Protein AF-A0A3R7ASI8-F1 (afdb_monomer_lite)

Organism: Aphanomyces astaci (NCBI:txid112090)

Foldseek 3Di:
DDLVVLVVVLVVLVVVLVVLVVVLVVLVVQLVQWDDDPVVCWTGHNHDTDRDHPVVSVVVNVVSVVVSVVVNVVSVVVNVVSVVSNVVSVVVNCVPCPPVDDSDDD

Structure (mmCIF, N/CA/C/O backbone):
data_AF-A0A3R7ASI8-F1
#
_entry.id   AF-A0A3R7ASI8-F1
#
loop_
_atom_site.group_PDB
_atom_site.id
_atom_site.type_symbol
_atom_site.label_atom_id
_atom_site.label_alt_id
_atom_site.label_comp_id
_atom_site.label_asym_id
_atom_site.label_entity_id
_atom_site.label_seq_id
_atom_site.pdbx_PDB_ins_code
_atom_site.Cartn_x
_atom_site.Cartn_y
_atom_site.Cartn_z
_atom_site.occupancy
_atom_site.B_iso_or_equiv
_atom_site.auth_seq_id
_atom_site.auth_comp_id
_atom_site.auth_asym_id
_atom_site.auth_atom_id
_atom_site.pdbx_PDB_model_num
ATOM 1 N N . MET A 1 1 ? 3.410 2.005 -29.239 1.00 56.72 1 MET A N 1
ATOM 2 C CA . MET A 1 1 ? 3.927 3.006 -28.280 1.00 56.72 1 MET A CA 1
ATOM 3 C C . MET A 1 1 ? 5.270 3.531 -28.741 1.00 56.72 1 MET A C 1
ATOM 5 O O . MET A 1 1 ? 6.178 2.731 -28.994 1.00 56.72 1 MET A O 1
ATOM 9 N N . ALA A 1 2 ? 5.390 4.851 -28.854 1.00 77.44 2 ALA A N 1
ATOM 10 C CA . ALA A 1 2 ? 6.664 5.530 -29.044 1.00 77.44 2 ALA A CA 1
ATOM 11 C C . ALA A 1 2 ? 7.536 5.391 -27.777 1.00 77.44 2 ALA A C 1
ATOM 13 O O . ALA A 1 2 ? 7.077 4.926 -26.733 1.00 77.44 2 ALA A O 1
ATOM 14 N N . GLY A 1 3 ? 8.828 5.712 -27.870 1.00 78.19 3 GLY A N 1
ATOM 15 C CA . GLY A 1 3 ? 9.731 5.640 -26.712 1.00 78.19 3 GLY A CA 1
ATOM 16 C C . GLY A 1 3 ? 9.357 6.634 -25.604 1.00 78.19 3 GLY A C 1
ATOM 17 O O . GLY A 1 3 ? 9.395 6.272 -24.435 1.00 78.19 3 GLY A O 1
ATOM 18 N N . TRP A 1 4 ? 8.904 7.833 -25.981 1.00 83.88 4 TRP A N 1
ATOM 19 C CA . TRP A 1 4 ? 8.454 8.877 -25.055 1.00 83.88 4 TRP A CA 1
ATOM 20 C C . TRP A 1 4 ? 7.169 8.512 -24.303 1.00 83.88 4 TRP A C 1
ATOM 22 O O . TRP A 1 4 ? 7.082 8.755 -23.104 1.00 83.88 4 TRP A O 1
ATOM 32 N N . ASP A 1 5 ? 6.221 7.826 -24.953 1.00 90.00 5 ASP A N 1
ATOM 33 C CA . ASP A 1 5 ? 5.003 7.337 -24.284 1.00 90.00 5 ASP A CA 1
ATOM 34 C C . ASP A 1 5 ? 5.336 6.412 -23.107 1.00 90.00 5 ASP A C 1
ATOM 36 O O . ASP A 1 5 ? 4.698 6.479 -22.059 1.00 90.00 5 ASP A O 1
ATOM 40 N N . ARG A 1 6 ? 6.368 5.570 -23.269 1.00 91.69 6 ARG A N 1
ATOM 41 C CA . ARG A 1 6 ? 6.826 4.638 -22.230 1.00 91.69 6 ARG A CA 1
ATOM 42 C C . ARG A 1 6 ? 7.535 5.343 -21.077 1.00 91.69 6 ARG A C 1
ATOM 44 O O . ARG A 1 6 ? 7.404 4.888 -19.951 1.00 91.69 6 ARG A O 1
ATOM 51 N N . ILE A 1 7 ? 8.248 6.442 -21.335 1.00 91.06 7 ILE A N 1
ATOM 52 C CA . ILE A 1 7 ? 8.839 7.280 -20.276 1.00 91.06 7 ILE A CA 1
ATOM 53 C C . ILE A 1 7 ? 7.724 7.933 -19.450 1.00 91.06 7 ILE A C 1
ATOM 55 O O . ILE A 1 7 ? 7.752 7.888 -18.224 1.00 91.06 7 ILE A O 1
ATOM 59 N N . ASN A 1 8 ? 6.697 8.468 -20.114 1.00 91.62 8 ASN A N 1
ATOM 60 C CA . ASN A 1 8 ? 5.544 9.054 -19.427 1.00 91.62 8 ASN A CA 1
ATOM 61 C C . ASN A 1 8 ? 4.733 8.000 -18.656 1.00 91.62 8 ASN A C 1
ATOM 63 O O . ASN A 1 8 ? 4.182 8.282 -17.596 1.00 91.62 8 ASN A O 1
ATOM 67 N N . GLU A 1 9 ? 4.621 6.779 -19.181 1.00 94.00 9 GLU A N 1
ATOM 68 C CA . GLU A 1 9 ? 4.048 5.645 -18.451 1.00 94.00 9 GLU A CA 1
ATOM 69 C C . GLU A 1 9 ? 4.879 5.288 -17.212 1.00 94.00 9 GLU A C 1
ATOM 71 O O . GLU A 1 9 ? 4.310 5.176 -16.131 1.00 94.00 9 GLU A O 1
ATOM 76 N N . PHE A 1 10 ? 6.205 5.196 -17.346 1.00 93.88 10 PHE A N 1
ATOM 77 C CA . PHE A 1 10 ? 7.125 4.910 -16.241 1.00 93.88 10 PHE A CA 1
ATOM 78 C C . PHE A 1 10 ? 6.964 5.921 -15.098 1.00 93.88 10 PHE A C 1
ATOM 80 O O . PHE A 1 10 ? 6.762 5.536 -13.949 1.00 93.88 10 PHE A O 1
ATOM 87 N N . GLY A 1 11 ? 6.961 7.220 -15.420 1.00 93.31 11 GLY A N 1
ATOM 88 C CA . GLY A 1 11 ? 6.762 8.274 -14.422 1.00 93.31 11 GLY A CA 1
ATOM 89 C C . GLY A 1 11 ? 5.414 8.173 -13.701 1.00 93.31 11 GLY A C 1
ATOM 90 O O . GLY A 1 11 ? 5.364 8.269 -12.479 1.00 93.31 11 GLY A O 1
ATOM 91 N N . ARG A 1 12 ? 4.325 7.907 -14.437 1.00 94.88 12 ARG A N 1
ATOM 92 C CA . ARG A 1 12 ? 2.986 7.735 -13.844 1.00 94.88 12 ARG A CA 1
ATOM 93 C C . ARG A 1 12 ? 2.902 6.511 -12.934 1.00 94.88 12 ARG A C 1
ATOM 95 O O . ARG A 1 12 ? 2.293 6.600 -11.871 1.00 94.88 12 ARG A O 1
ATOM 102 N N . ASN A 1 13 ? 3.510 5.394 -13.333 1.00 95.25 13 ASN A N 1
ATOM 103 C CA . ASN A 1 13 ? 3.527 4.178 -12.521 1.00 95.25 13 ASN A CA 1
ATOM 104 C C . ASN A 1 13 ? 4.285 4.402 -11.207 1.00 95.25 13 ASN A C 1
ATOM 106 O O . ASN A 1 13 ? 3.812 3.956 -10.169 1.00 95.25 13 ASN A O 1
ATOM 110 N N . ASN A 1 14 ? 5.396 5.143 -11.234 1.00 93.94 14 ASN A N 1
ATOM 111 C CA . ASN A 1 14 ? 6.128 5.516 -10.022 1.00 93.94 14 ASN A CA 1
ATOM 112 C C . ASN A 1 14 ? 5.310 6.384 -9.070 1.00 93.94 14 ASN A C 1
ATOM 114 O O . ASN A 1 14 ? 5.254 6.083 -7.881 1.00 93.94 14 ASN A O 1
ATOM 118 N N . SER A 1 15 ? 4.644 7.425 -9.579 1.00 94.75 15 SER A N 1
ATOM 119 C CA . SER A 1 15 ? 3.752 8.237 -8.743 1.00 94.75 15 SER A CA 1
ATOM 120 C C . SER A 1 15 ? 2.661 7.376 -8.109 1.00 94.75 15 SER A C 1
ATOM 122 O O . SER A 1 15 ? 2.464 7.434 -6.902 1.00 94.75 15 SER A O 1
ATOM 124 N N . ARG A 1 16 ? 2.029 6.490 -8.890 1.00 95.69 16 ARG A N 1
ATOM 125 C CA . ARG A 1 16 ? 0.995 5.596 -8.361 1.00 95.69 16 ARG A CA 1
ATOM 126 C C . ARG A 1 16 ? 1.535 4.607 -7.322 1.00 95.69 16 ARG A C 1
ATOM 128 O O . ARG A 1 16 ? 0.840 4.335 -6.352 1.00 95.69 16 ARG A O 1
ATOM 135 N N . LEU A 1 17 ? 2.742 4.070 -7.508 1.00 95.81 17 LEU A N 1
ATOM 136 C CA . LEU A 1 17 ? 3.393 3.198 -6.524 1.00 95.81 17 LEU A CA 1
ATOM 137 C C . LEU A 1 17 ? 3.658 3.930 -5.204 1.00 95.81 17 LEU A C 1
ATOM 139 O O . LEU A 1 17 ? 3.415 3.362 -4.143 1.00 95.81 17 LEU A O 1
ATOM 143 N N . ALA A 1 18 ? 4.114 5.185 -5.258 1.00 94.94 18 ALA A N 1
ATOM 144 C CA . ALA A 1 18 ? 4.279 6.008 -4.062 1.00 94.94 18 ALA A CA 1
ATOM 145 C C . ALA A 1 18 ? 2.935 6.224 -3.346 1.00 94.94 18 ALA A C 1
ATOM 147 O O . ALA A 1 18 ? 2.831 5.935 -2.155 1.00 94.94 18 ALA A O 1
ATOM 148 N N . ASP A 1 19 ? 1.893 6.607 -4.090 1.00 95.50 19 ASP A N 1
ATOM 149 C CA . ASP A 1 19 ? 0.548 6.807 -3.539 1.00 95.50 19 ASP A CA 1
ATOM 150 C C . ASP A 1 19 ? -0.000 5.528 -2.879 1.00 95.50 19 ASP A C 1
ATOM 152 O O . ASP A 1 19 ? -0.561 5.580 -1.786 1.00 95.50 19 ASP A O 1
ATOM 156 N N . LEU A 1 20 ? 0.181 4.362 -3.515 1.00 95.69 20 LEU A N 1
ATOM 157 C CA . LEU A 1 20 ? -0.247 3.065 -2.974 1.00 95.69 20 LEU A CA 1
ATOM 158 C C . LEU A 1 20 ? 0.454 2.725 -1.656 1.00 95.69 20 LEU A C 1
ATOM 160 O O . LEU A 1 20 ? -0.182 2.224 -0.728 1.00 95.69 20 LEU A O 1
ATOM 164 N N . ARG A 1 21 ? 1.758 2.997 -1.562 1.00 93.88 21 ARG A N 1
ATOM 165 C CA . ARG A 1 21 ? 2.550 2.744 -0.349 1.00 93.88 21 ARG A CA 1
ATOM 166 C C . ARG A 1 21 ? 2.127 3.659 0.796 1.00 93.88 21 ARG A C 1
ATOM 168 O O . ARG A 1 21 ? 2.033 3.200 1.938 1.00 93.88 21 ARG A O 1
ATOM 175 N N . ASP A 1 22 ? 1.820 4.917 0.496 1.00 95.50 22 ASP A N 1
ATOM 176 C CA . ASP A 1 22 ? 1.282 5.859 1.477 1.00 95.50 22 ASP A CA 1
ATOM 177 C C . ASP A 1 22 ? -0.126 5.452 1.939 1.00 95.50 22 ASP A C 1
ATOM 179 O O . ASP A 1 22 ? -0.401 5.459 3.142 1.00 95.50 22 ASP A O 1
ATOM 183 N N . GLU A 1 23 ? -0.991 5.007 1.023 1.00 94.62 23 GLU A N 1
ATOM 184 C CA . GLU A 1 23 ? -2.333 4.496 1.333 1.00 94.62 23 GLU A CA 1
ATOM 185 C C . GLU A 1 23 ? -2.274 3.250 2.234 1.00 94.62 23 GLU A C 1
ATOM 187 O O . GLU A 1 23 ? -2.942 3.193 3.270 1.00 94.62 23 GLU A O 1
ATOM 192 N N . LEU A 1 24 ? -1.412 2.282 1.905 1.00 92.62 24 LEU A N 1
ATOM 193 C CA . LEU A 1 24 ? -1.175 1.086 2.723 1.00 92.62 24 LEU A CA 1
ATOM 194 C C . LEU A 1 24 ? -0.692 1.442 4.134 1.00 92.62 24 LEU A C 1
ATOM 196 O O . LEU A 1 24 ? -1.150 0.863 5.125 1.00 92.62 24 LEU A O 1
ATOM 200 N N . LYS A 1 25 ? 0.220 2.414 4.245 1.00 92.62 25 LYS A N 1
ATOM 201 C CA . LYS A 1 25 ? 0.728 2.890 5.535 1.00 92.62 25 LYS A CA 1
ATOM 202 C C . LYS A 1 25 ? -0.368 3.577 6.350 1.00 92.62 25 LYS A C 1
ATOM 204 O O . LYS A 1 25 ? -0.484 3.304 7.545 1.00 92.62 25 LYS A O 1
ATOM 209 N N . ALA A 1 26 ? -1.174 4.431 5.721 1.00 91.00 26 ALA A N 1
ATOM 210 C CA . ALA A 1 26 ? -2.279 5.127 6.373 1.00 91.00 26 ALA A CA 1
ATOM 211 C C . ALA A 1 26 ? -3.342 4.146 6.891 1.00 91.00 26 ALA A C 1
ATOM 213 O O . ALA A 1 26 ? -3.750 4.239 8.050 1.00 91.00 26 ALA A O 1
ATOM 214 N N . LEU A 1 27 ? -3.723 3.158 6.077 1.00 90.19 27 LEU A N 1
ATOM 215 C CA . LEU A 1 27 ? -4.703 2.141 6.454 1.00 90.19 27 LEU A CA 1
ATOM 216 C C . LEU A 1 27 ? -4.228 1.311 7.654 1.00 90.19 27 LEU A C 1
ATOM 218 O O . LEU A 1 27 ? -4.995 1.066 8.586 1.00 90.19 27 LEU A O 1
ATOM 222 N N . LYS A 1 28 ? -2.940 0.947 7.682 1.00 86.50 28 LYS A N 1
ATOM 223 C CA . LYS A 1 28 ? -2.343 0.242 8.821 1.00 86.50 28 LYS A CA 1
ATOM 224 C C . LYS A 1 28 ? -2.460 1.053 10.113 1.00 86.50 28 LYS A C 1
ATOM 226 O O . LYS A 1 28 ? -2.894 0.510 11.126 1.00 86.50 28 LYS A O 1
ATOM 231 N N . VAL A 1 29 ? -2.125 2.343 10.077 1.00 86.81 29 VAL A N 1
ATOM 232 C CA . VAL A 1 29 ? -2.249 3.229 11.248 1.00 86.81 29 VAL A CA 1
ATOM 233 C C . VAL A 1 29 ? -3.708 3.345 11.695 1.00 86.81 29 VAL A C 1
ATOM 235 O O . VAL A 1 29 ? -3.993 3.206 12.880 1.00 86.81 29 VAL A O 1
ATOM 238 N N . GLN A 1 30 ? -4.642 3.525 10.758 1.00 82.62 30 GLN A N 1
ATOM 239 C CA . GLN A 1 30 ? -6.067 3.637 11.071 1.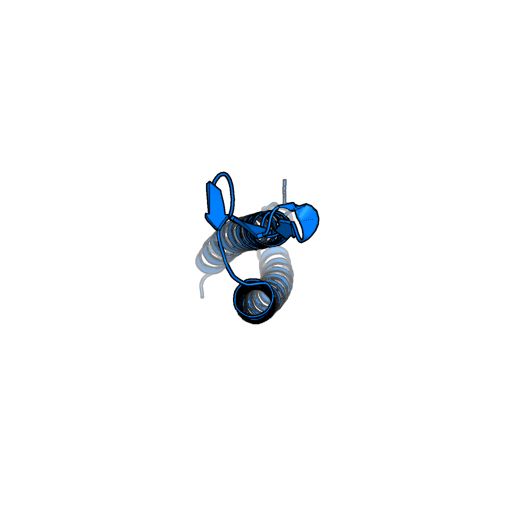00 82.62 30 GLN A CA 1
ATOM 240 C C . GLN A 1 30 ? -6.601 2.391 11.788 1.00 82.62 30 GLN A C 1
ATOM 242 O O . GLN A 1 30 ? -7.313 2.514 12.781 1.00 82.62 30 GLN A O 1
ATOM 247 N N . THR A 1 31 ? -6.235 1.194 11.323 1.00 82.19 31 THR A N 1
ATOM 248 C CA . THR A 1 31 ? -6.667 -0.055 11.970 1.00 82.19 31 THR A CA 1
ATOM 249 C C . THR A 1 31 ? -6.070 -0.271 13.356 1.00 82.19 31 THR A C 1
ATOM 251 O O . THR A 1 31 ? -6.746 -0.822 14.216 1.00 82.19 31 THR A O 1
ATOM 254 N N . GLN A 1 32 ? -4.834 0.178 13.598 1.00 81.75 32 GLN A N 1
ATOM 255 C CA . GLN A 1 32 ? -4.174 0.036 14.901 1.00 81.75 32 GLN A CA 1
ATOM 256 C C . GLN A 1 32 ? -4.791 0.921 15.990 1.00 81.75 32 GLN A C 1
ATOM 258 O O . GLN A 1 32 ? -4.642 0.617 17.170 1.00 81.75 32 GLN A O 1
ATOM 263 N N . ASN A 1 33 ? -5.487 1.991 15.602 1.00 82.25 33 ASN A N 1
ATOM 264 C CA . ASN A 1 33 ? -6.081 2.950 16.534 1.00 82.25 33 ASN A CA 1
ATOM 265 C C . ASN A 1 33 ? -7.493 2.562 17.007 1.00 82.25 33 ASN A C 1
ATOM 267 O O . ASN A 1 33 ? -8.055 3.264 17.844 1.00 82.25 33 ASN A O 1
ATOM 271 N N . ASN A 1 34 ? -8.077 1.478 16.487 1.00 84.19 34 ASN A N 1
ATOM 272 C CA . ASN A 1 34 ? -9.386 0.998 16.923 1.00 84.19 34 ASN A CA 1
ATOM 273 C C . ASN A 1 34 ? -9.205 -0.079 18.000 1.00 84.19 34 ASN A C 1
ATOM 275 O O . ASN A 1 34 ? -8.710 -1.166 17.700 1.00 84.19 34 ASN A O 1
ATOM 279 N N . VAL A 1 35 ? -9.588 0.211 19.247 1.00 85.81 35 VAL A N 1
ATOM 280 C CA . VAL A 1 35 ? -9.362 -0.688 20.395 1.00 85.81 35 VAL A CA 1
ATOM 281 C C . VAL A 1 35 ? -10.559 -0.660 21.342 1.00 85.81 35 VAL A C 1
ATOM 283 O O . VAL A 1 35 ? -11.098 0.403 21.640 1.00 85.81 35 VAL A O 1
ATOM 286 N N . TYR A 1 36 ? -10.969 -1.825 21.845 1.00 86.50 36 TYR A N 1
ATOM 287 C CA . TYR A 1 36 ? -11.979 -1.927 22.898 1.00 86.50 36 TYR A CA 1
ATOM 288 C C . TYR A 1 36 ? -11.323 -1.930 24.284 1.00 86.50 36 TYR A C 1
ATOM 290 O O . TYR A 1 36 ? -10.381 -2.685 24.527 1.00 86.50 36 TYR A O 1
ATOM 298 N N . GLY A 1 37 ? -11.818 -1.076 25.184 1.00 85.44 37 GLY A N 1
ATOM 299 C CA . GLY A 1 37 ? -11.407 -1.009 26.584 1.00 85.44 37 GLY A CA 1
ATOM 300 C C . GLY A 1 37 ? -12.440 -1.684 27.493 1.00 85.44 37 GLY A C 1
ATOM 301 O O . GLY A 1 37 ? -13.349 -0.989 27.949 1.00 85.44 37 GLY A O 1
ATOM 302 N N . PRO A 1 38 ? -12.315 -2.991 27.801 1.00 77.69 38 PRO A N 1
ATOM 303 C CA . PRO A 1 38 ? -13.321 -3.742 28.562 1.00 77.69 38 PRO A CA 1
ATOM 304 C C . PRO A 1 38 ? -13.556 -3.194 29.974 1.00 77.69 38 PRO A C 1
ATOM 306 O O . PRO A 1 38 ? -14.683 -3.200 30.454 1.00 77.69 38 PRO A O 1
ATOM 309 N N . GLU A 1 39 ? -12.524 -2.646 30.622 1.00 80.62 39 GLU A N 1
ATOM 310 C CA . GLU A 1 39 ? -12.655 -2.011 31.945 1.00 80.62 39 GLU A CA 1
ATOM 311 C C . GLU A 1 39 ? -13.495 -0.722 31.920 1.00 80.62 39 GLU A C 1
ATOM 313 O O . GLU A 1 39 ? -14.017 -0.303 32.951 1.00 80.62 39 GLU A O 1
ATOM 318 N N . LEU A 1 40 ? -13.625 -0.093 30.748 1.00 76.25 40 LEU A N 1
ATOM 319 C CA . LEU A 1 40 ? -14.330 1.174 30.543 1.00 76.25 40 LEU A CA 1
ATOM 320 C C . LEU A 1 40 ? -15.655 1.002 29.784 1.00 76.25 40 LEU A C 1
ATOM 322 O O . LEU A 1 40 ? -16.341 1.997 29.559 1.00 76.25 40 LEU A O 1
ATOM 326 N N . GLY A 1 41 ? -15.990 -0.214 29.329 1.00 83.88 41 GLY A N 1
ATOM 327 C CA . GLY A 1 41 ? -17.163 -0.469 28.480 1.00 83.88 41 GLY A CA 1
ATOM 328 C C . GLY A 1 41 ? -17.209 0.412 27.225 1.00 83.88 41 GLY A C 1
ATOM 329 O O . GLY A 1 41 ? -18.280 0.808 26.775 1.00 83.88 41 GLY A O 1
ATOM 330 N N . SER A 1 42 ? -16.042 0.812 26.711 1.00 87.50 42 SER A N 1
ATOM 331 C CA . SER A 1 42 ? -15.932 1.846 25.681 1.00 87.50 42 SER A CA 1
ATOM 332 C C . SER A 1 42 ? -15.027 1.402 24.540 1.00 87.50 42 SER A C 1
ATOM 334 O O . SER A 1 42 ? -13.916 0.906 24.749 1.00 87.50 42 SER A O 1
ATOM 336 N N . LEU A 1 43 ? -15.494 1.628 23.318 1.00 88.75 43 LEU A N 1
ATOM 337 C CA . LEU A 1 43 ? -14.737 1.466 22.088 1.00 88.75 43 LEU A CA 1
ATOM 338 C C . LEU A 1 43 ? -14.061 2.790 21.724 1.00 88.75 43 LEU A C 1
ATOM 340 O O . LEU A 1 43 ? -14.702 3.840 21.647 1.00 88.75 43 LEU A O 1
ATOM 344 N N . PHE A 1 44 ? -12.760 2.720 21.477 1.00 87.75 44 PHE A N 1
ATOM 345 C CA . PHE A 1 44 ? -11.946 3.834 21.019 1.00 87.75 44 PHE A CA 1
ATOM 346 C C . PHE A 1 44 ? -11.848 3.757 19.501 1.00 87.75 44 PHE A C 1
ATOM 348 O O . PHE A 1 44 ? -11.350 2.768 18.962 1.00 87.75 44 PHE A O 1
ATOM 355 N N . ILE A 1 45 ? -12.334 4.790 18.815 1.00 84.69 45 ILE A N 1
ATOM 356 C CA . ILE A 1 45 ? -12.297 4.891 17.354 1.00 84.69 45 ILE A CA 1
ATOM 357 C C . ILE A 1 45 ? -11.592 6.191 16.993 1.00 84.69 45 ILE A C 1
ATOM 359 O O . ILE A 1 45 ? -12.144 7.282 17.167 1.00 84.69 45 ILE A O 1
ATOM 363 N N . GLY A 1 46 ? -10.363 6.077 16.490 1.00 82.56 46 GLY A N 1
ATOM 364 C CA . GLY A 1 46 ? -9.515 7.234 16.209 1.00 82.56 46 GLY A CA 1
ATOM 365 C C . GLY A 1 46 ? -9.212 8.030 17.480 1.00 82.56 46 GLY A C 1
ATOM 366 O O . GLY A 1 46 ? -8.348 7.642 18.257 1.00 82.56 46 GLY A O 1
ATOM 367 N N . GLU A 1 47 ? -9.929 9.136 17.683 1.00 82.31 47 GLU A N 1
ATOM 368 C CA . GLU A 1 47 ? -9.784 10.037 18.841 1.00 82.31 47 GLU A CA 1
ATOM 369 C C . GLU A 1 47 ? -11.064 10.125 19.696 1.00 82.31 47 GLU A C 1
ATOM 371 O O . GLU A 1 47 ? -11.162 10.952 20.600 1.00 82.31 47 GLU A O 1
ATOM 376 N N . SER A 1 48 ? -12.076 9.304 19.397 1.00 85.44 48 SER A N 1
ATOM 377 C CA . SER A 1 48 ? -13.385 9.328 20.059 1.00 85.44 48 SER A CA 1
ATOM 378 C C . SER A 1 48 ? -13.635 8.080 20.896 1.00 85.44 48 SER A C 1
ATOM 380 O O . SER A 1 48 ? -13.154 6.995 20.573 1.00 85.44 48 SER A O 1
ATOM 382 N N . PHE A 1 49 ? -14.443 8.247 21.942 1.00 88.56 49 PHE A N 1
ATOM 383 C CA . PHE A 1 49 ? -14.910 7.183 22.823 1.00 88.56 49 PHE A CA 1
ATOM 384 C C . PHE A 1 49 ? -16.396 6.961 22.584 1.00 88.56 49 PHE A C 1
ATOM 386 O O . PHE A 1 49 ? -17.170 7.921 22.566 1.00 88.56 49 PHE A O 1
ATOM 393 N N . VAL A 1 50 ? -16.789 5.705 22.422 1.00 89.88 50 VAL A N 1
ATOM 394 C CA . VAL A 1 50 ? -18.185 5.317 22.247 1.00 89.88 50 VAL A CA 1
ATOM 395 C C . VAL A 1 50 ? -18.498 4.215 23.244 1.00 89.88 50 VAL A C 1
ATOM 397 O O . VAL A 1 50 ? -17.833 3.183 23.249 1.00 89.88 50 VAL A O 1
ATOM 400 N N . GLU A 1 51 ? -19.496 4.439 24.092 1.00 92.00 51 GLU A N 1
ATOM 401 C CA . GLU A 1 51 ? -20.002 3.412 24.999 1.00 92.00 51 GLU A CA 1
ATOM 402 C C . GLU A 1 51 ? -20.780 2.377 24.184 1.00 92.00 51 GLU A C 1
ATOM 404 O O . GLU A 1 51 ? -21.700 2.720 23.437 1.00 92.00 51 GLU A O 1
ATOM 409 N N . VAL A 1 52 ? -20.364 1.120 24.282 1.00 89.81 52 VAL A N 1
ATOM 410 C CA . VAL A 1 52 ? -20.916 0.002 23.511 1.00 89.81 52 VAL A CA 1
ATOM 411 C C . VAL A 1 52 ? -20.841 -1.267 24.348 1.00 89.81 52 VAL A C 1
ATOM 413 O O . VAL A 1 52 ? -20.033 -1.362 25.274 1.00 89.81 52 VAL A O 1
ATOM 416 N N . SER A 1 53 ? -21.666 -2.259 24.018 1.00 91.75 53 SER A N 1
ATOM 417 C CA . SER A 1 53 ? -21.496 -3.583 24.608 1.00 91.75 53 SER A CA 1
ATOM 418 C C . SER A 1 53 ? -20.191 -4.228 24.122 1.00 91.75 53 SER A C 1
ATOM 420 O O . SER A 1 53 ? -19.657 -3.877 23.068 1.00 91.75 53 SER A O 1
ATOM 422 N N . GLU A 1 54 ? -19.676 -5.188 24.889 1.00 90.00 54 GLU A N 1
ATOM 423 C CA . GLU A 1 54 ? -18.505 -5.974 24.485 1.00 90.00 54 GLU A CA 1
ATOM 424 C C . GLU A 1 54 ? -18.746 -6.724 23.168 1.00 90.00 54 GLU A C 1
ATOM 426 O O . GLU A 1 54 ? -17.866 -6.748 22.310 1.00 90.00 54 GLU A O 1
ATOM 431 N N . GLU A 1 55 ? -19.951 -7.271 22.985 1.00 92.88 55 GLU A N 1
ATOM 432 C CA . GLU A 1 55 ? -20.353 -7.981 21.768 1.00 92.88 55 GLU A CA 1
ATOM 433 C C . GLU A 1 55 ? -20.329 -7.048 20.548 1.00 92.88 55 GLU A C 1
ATOM 435 O O . GLU A 1 55 ? -19.654 -7.348 19.562 1.00 92.88 55 GLU A O 1
ATOM 440 N N . ASP A 1 56 ? -20.954 -5.868 20.652 1.00 91.94 56 ASP A N 1
ATOM 441 C CA . ASP A 1 56 ? -20.966 -4.873 19.570 1.00 91.94 56 ASP A CA 1
ATOM 442 C C . ASP A 1 56 ? -19.553 -4.354 19.257 1.00 91.94 56 ASP A C 1
ATOM 444 O O . ASP A 1 56 ? -19.201 -4.123 18.096 1.00 91.94 56 ASP A O 1
ATOM 448 N N . ALA A 1 57 ? -18.721 -4.155 20.286 1.00 91.06 57 ALA A N 1
ATOM 449 C CA . ALA A 1 57 ? -17.340 -3.719 20.110 1.00 91.06 57 ALA A CA 1
ATOM 450 C C . ALA A 1 57 ? -16.514 -4.762 19.355 1.00 91.06 57 ALA A C 1
ATOM 452 O O . ALA A 1 57 ? -15.740 -4.412 18.460 1.00 91.06 57 ALA A O 1
ATOM 453 N N . GLN A 1 58 ? -16.675 -6.036 19.710 1.00 90.06 58 GLN A N 1
ATOM 454 C CA . GLN A 1 58 ? -15.958 -7.135 19.085 1.00 90.06 58 GLN A CA 1
ATOM 455 C C . GLN A 1 58 ? -16.400 -7.332 17.631 1.00 90.06 58 GLN A C 1
ATOM 457 O O . GLN A 1 58 ? -15.539 -7.399 16.752 1.00 90.06 58 GLN A O 1
ATOM 462 N N . GLU A 1 59 ? -17.710 -7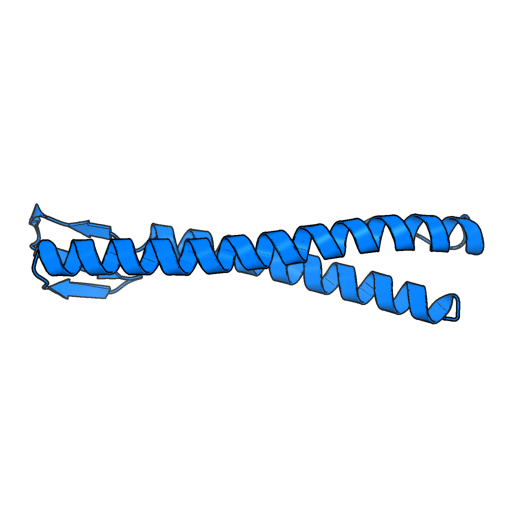.320 17.360 1.00 93.56 59 GLU A N 1
ATOM 463 C CA . GLU A 1 59 ? -18.248 -7.395 15.995 1.00 93.56 59 GLU A CA 1
ATOM 464 C C . GLU A 1 59 ? -17.764 -6.212 15.142 1.00 93.56 59 GLU A C 1
ATOM 466 O O . GLU A 1 59 ? -17.335 -6.388 13.996 1.00 93.56 59 GLU A O 1
ATOM 471 N N . TYR A 1 60 ? -17.754 -4.998 15.705 1.00 91.62 60 TYR A N 1
ATOM 472 C CA . TYR A 1 60 ? -17.228 -3.824 15.015 1.00 91.62 60 TYR A CA 1
ATOM 473 C C . TYR A 1 60 ? -15.748 -3.989 14.661 1.00 91.62 60 TYR A C 1
ATOM 475 O O . TYR A 1 60 ? -15.368 -3.754 13.511 1.00 91.62 60 TYR A O 1
ATOM 483 N N . LEU A 1 61 ? -14.907 -4.373 15.626 1.00 90.94 61 LEU A N 1
ATOM 484 C CA . LEU A 1 61 ? -13.468 -4.526 15.410 1.00 90.94 61 LEU A CA 1
ATOM 485 C C . LEU A 1 61 ? -13.172 -5.595 14.356 1.00 90.94 61 LEU A C 1
ATOM 487 O O . LEU A 1 61 ? -12.393 -5.327 13.441 1.00 90.94 61 LEU A O 1
ATOM 491 N N . GLU A 1 62 ? -13.839 -6.748 14.425 1.00 92.00 62 GLU A N 1
ATOM 492 C CA . GLU A 1 62 ? -13.699 -7.825 13.442 1.00 92.00 62 GLU A CA 1
ATOM 493 C C . GLU A 1 62 ? -14.096 -7.349 12.037 1.00 92.00 62 GLU A C 1
ATOM 495 O O . GLU A 1 62 ? -13.307 -7.453 11.093 1.00 92.00 62 GLU A O 1
ATOM 500 N N . ALA A 1 63 ? -15.249 -6.685 11.905 1.00 92.56 63 ALA A N 1
ATOM 501 C CA . ALA A 1 63 ? -15.694 -6.132 10.631 1.00 92.56 63 ALA A CA 1
ATOM 502 C C . ALA A 1 63 ? -14.734 -5.066 10.068 1.00 92.56 63 ALA A C 1
ATOM 504 O O . ALA A 1 63 ? -14.560 -4.973 8.848 1.00 92.56 63 ALA A O 1
ATOM 505 N N . GLN A 1 64 ? -14.115 -4.234 10.916 1.00 90.94 64 GLN A N 1
ATOM 506 C CA . GLN A 1 64 ? -13.107 -3.267 10.466 1.00 90.94 64 GLN A CA 1
ATOM 507 C C . GLN A 1 64 ? -11.810 -3.954 10.033 1.00 90.94 64 GLN A C 1
ATOM 509 O O . GLN A 1 64 ? -11.237 -3.574 9.009 1.00 90.94 64 GLN A O 1
ATOM 514 N N . THR A 1 65 ? -11.360 -4.970 10.771 1.00 89.56 65 THR A N 1
ATOM 515 C CA . THR A 1 65 ? -10.183 -5.767 10.416 1.00 89.56 65 THR A CA 1
ATOM 516 C C . THR A 1 65 ? -10.375 -6.462 9.071 1.00 89.56 65 THR A C 1
ATOM 518 O O . THR A 1 65 ? -9.503 -6.358 8.208 1.00 89.56 65 THR A O 1
ATOM 521 N N . ASP A 1 66 ? -11.529 -7.082 8.833 1.00 93.12 66 ASP A N 1
ATOM 522 C CA . ASP A 1 66 ? -11.827 -7.756 7.568 1.00 93.12 66 ASP A CA 1
ATOM 523 C C . ASP A 1 66 ? -11.877 -6.789 6.385 1.00 93.12 66 ASP A C 1
ATOM 525 O O . ASP A 1 66 ? -11.267 -7.038 5.338 1.00 93.12 66 ASP A O 1
ATOM 529 N N . LYS A 1 67 ? -12.544 -5.640 6.557 1.00 92.25 67 LYS A N 1
ATOM 530 C CA . LYS A 1 67 ? -12.570 -4.580 5.539 1.00 92.25 67 LYS A CA 1
ATOM 531 C C . LYS A 1 67 ? -11.162 -4.101 5.207 1.00 92.25 67 LYS A C 1
ATOM 533 O O . LYS A 1 67 ? -10.813 -4.002 4.030 1.00 92.25 67 LYS A O 1
ATOM 538 N N . ALA A 1 68 ? -10.348 -3.829 6.222 1.00 90.81 68 ALA A N 1
ATOM 539 C CA . ALA A 1 68 ? -8.984 -3.377 6.014 1.00 90.81 68 ALA A CA 1
ATOM 540 C C . ALA A 1 68 ? -8.128 -4.445 5.325 1.00 90.81 68 ALA A C 1
ATOM 542 O O . ALA A 1 68 ? -7.434 -4.129 4.362 1.00 90.81 68 ALA A O 1
ATOM 543 N N . ASN A 1 69 ? -8.231 -5.711 5.733 1.00 91.19 69 ASN A N 1
ATOM 544 C CA . ASN A 1 69 ? -7.512 -6.819 5.106 1.00 91.19 69 ASN A CA 1
ATOM 545 C C . ASN A 1 69 ? -7.876 -6.979 3.623 1.00 91.19 69 ASN A C 1
ATOM 547 O O . ASN A 1 69 ? -6.991 -7.178 2.786 1.00 91.19 69 ASN A O 1
ATOM 551 N N . ALA A 1 70 ? -9.158 -6.838 3.272 1.00 94.69 70 ALA A N 1
ATOM 552 C CA . ALA A 1 70 ? -9.606 -6.883 1.883 1.00 94.69 70 ALA A CA 1
ATOM 553 C C . ALA A 1 70 ? -9.012 -5.735 1.047 1.00 94.69 70 ALA A C 1
ATOM 555 O O . ALA A 1 70 ? -8.550 -5.954 -0.078 1.00 94.69 70 ALA A O 1
ATOM 556 N N . VAL A 1 71 ? -8.977 -4.518 1.600 1.00 94.06 71 VAL A N 1
ATOM 557 C CA . VAL A 1 71 ? -8.377 -3.352 0.934 1.00 94.06 71 VAL A CA 1
ATOM 558 C C . VAL A 1 71 ? -6.863 -3.525 0.792 1.00 94.06 71 VAL A C 1
ATOM 560 O O . VAL A 1 71 ? -6.354 -3.396 -0.319 1.00 94.06 71 VAL A O 1
ATOM 563 N N . VAL A 1 72 ? -6.154 -3.909 1.859 1.00 93.19 72 VAL A N 1
ATOM 564 C CA . VAL A 1 72 ? -4.707 -4.196 1.831 1.00 93.19 72 VAL A CA 1
ATOM 565 C C . VAL A 1 72 ? -4.380 -5.241 0.767 1.00 93.19 72 VAL A C 1
ATOM 567 O O . VAL A 1 72 ? -3.463 -5.047 -0.027 1.00 93.19 72 VAL A O 1
ATOM 570 N N . SER A 1 73 ? -5.150 -6.330 0.700 1.00 95.25 73 SER A N 1
ATOM 571 C CA . SER A 1 73 ? -4.952 -7.380 -0.304 1.00 95.25 73 SER A CA 1
ATOM 572 C C . SER A 1 73 ? -5.063 -6.836 -1.733 1.00 95.25 73 SER A C 1
ATOM 574 O O . SER A 1 73 ? -4.213 -7.122 -2.580 1.00 95.25 73 SER A O 1
ATOM 576 N N . LYS A 1 74 ? -6.071 -5.996 -1.997 1.00 96.25 74 LYS A N 1
ATOM 577 C CA . LYS A 1 74 ? -6.269 -5.364 -3.306 1.00 96.25 74 LYS A CA 1
ATOM 578 C C . LYS A 1 74 ? -5.126 -4.409 -3.665 1.00 96.25 74 LYS A C 1
ATOM 580 O O . LYS A 1 74 ? -4.641 -4.468 -4.794 1.00 96.25 74 LYS A O 1
ATOM 585 N N . LEU A 1 75 ? -4.704 -3.560 -2.728 1.00 95.00 75 LEU A N 1
ATOM 586 C CA . LEU A 1 75 ? -3.627 -2.589 -2.941 1.00 95.00 75 LEU A CA 1
ATOM 587 C C . LEU A 1 75 ? -2.283 -3.290 -3.177 1.00 95.00 75 LEU A C 1
ATOM 589 O O . LEU A 1 75 ? -1.605 -2.965 -4.146 1.00 95.00 75 LEU A O 1
ATOM 593 N N . ASN A 1 76 ? -1.956 -4.327 -2.400 1.00 95.25 76 ASN A N 1
ATOM 594 C CA . ASN A 1 76 ? -0.748 -5.136 -2.611 1.00 95.25 76 ASN A CA 1
ATOM 595 C C . ASN A 1 76 ? -0.745 -5.820 -3.989 1.00 95.25 76 ASN A C 1
ATOM 597 O O . ASN A 1 76 ? 0.282 -5.886 -4.665 1.00 95.25 76 ASN A O 1
ATOM 601 N N . ALA A 1 77 ? -1.900 -6.323 -4.437 1.00 96.88 77 ALA A N 1
ATOM 602 C CA . ALA A 1 77 ? -2.021 -6.925 -5.762 1.00 96.88 77 ALA A CA 1
ATOM 603 C C . ALA A 1 77 ? -1.849 -5.897 -6.896 1.00 96.88 77 ALA A C 1
ATOM 605 O O . ALA A 1 77 ? -1.359 -6.247 -7.973 1.00 96.88 77 ALA A O 1
ATOM 606 N N . GLU A 1 78 ? -2.271 -4.647 -6.688 1.00 96.50 78 GLU A N 1
ATOM 607 C CA . GLU A 1 78 ? -2.026 -3.542 -7.619 1.00 96.50 78 GLU A CA 1
ATOM 608 C C . GLU A 1 78 ? -0.548 -3.133 -7.621 1.00 96.50 78 GLU A C 1
ATOM 610 O O . GLU A 1 78 ? 0.045 -3.039 -8.697 1.00 96.50 78 GLU A O 1
ATOM 615 N N . GLU A 1 79 ? 0.058 -2.980 -6.441 1.00 95.94 79 GLU A N 1
ATOM 616 C CA . GLU A 1 79 ? 1.479 -2.663 -6.265 1.00 95.94 79 GLU A CA 1
ATOM 617 C C . GLU A 1 79 ? 2.354 -3.682 -7.001 1.00 95.94 79 GLU A C 1
ATOM 619 O O . GLU A 1 79 ? 3.108 -3.309 -7.898 1.00 95.94 79 GLU A O 1
ATOM 624 N N . SER A 1 80 ? 2.150 -4.981 -6.752 1.00 96.69 80 SER A N 1
ATOM 625 C CA . SER A 1 80 ? 2.907 -6.055 -7.415 1.00 96.69 80 SER A CA 1
ATOM 626 C C . SER A 1 80 ? 2.791 -6.011 -8.946 1.00 96.69 80 SER A C 1
ATOM 628 O O . SER A 1 80 ? 3.750 -6.297 -9.668 1.00 96.69 80 SER A O 1
ATOM 630 N N . LYS A 1 81 ? 1.616 -5.650 -9.483 1.00 96.88 81 LYS A N 1
ATOM 631 C CA . LYS A 1 81 ? 1.418 -5.506 -10.937 1.00 96.88 81 LYS A CA 1
ATOM 632 C C . LYS A 1 81 ? 2.173 -4.303 -11.493 1.00 96.88 81 LYS A C 1
ATOM 634 O O . LYS A 1 81 ? 2.735 -4.396 -12.586 1.00 96.88 81 LYS A O 1
ATOM 639 N N . LEU A 1 82 ? 2.164 -3.184 -10.775 1.00 96.31 82 LEU A N 1
ATOM 640 C CA . LEU A 1 82 ? 2.862 -1.967 -11.179 1.00 96.31 82 LEU A CA 1
ATOM 641 C C . LEU A 1 82 ? 4.380 -2.126 -11.084 1.00 96.31 82 LEU A C 1
ATOM 643 O O . LEU A 1 82 ? 5.069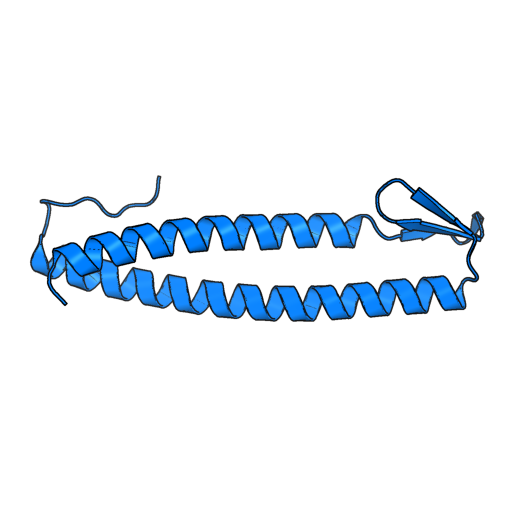 -1.698 -12.005 1.00 96.31 82 LEU A O 1
ATOM 647 N N . GLU A 1 83 ? 4.894 -2.811 -10.062 1.00 95.94 83 GLU A N 1
ATOM 648 C CA . GLU A 1 83 ? 6.319 -3.148 -9.938 1.00 95.94 83 GLU A CA 1
ATOM 649 C C . GLU A 1 83 ? 6.782 -4.028 -11.105 1.00 95.94 83 GLU A C 1
ATOM 651 O O . GLU A 1 83 ? 7.730 -3.684 -11.814 1.00 95.94 83 GLU A O 1
ATOM 656 N N . ALA A 1 84 ? 6.040 -5.098 -11.412 1.00 96.62 84 ALA A N 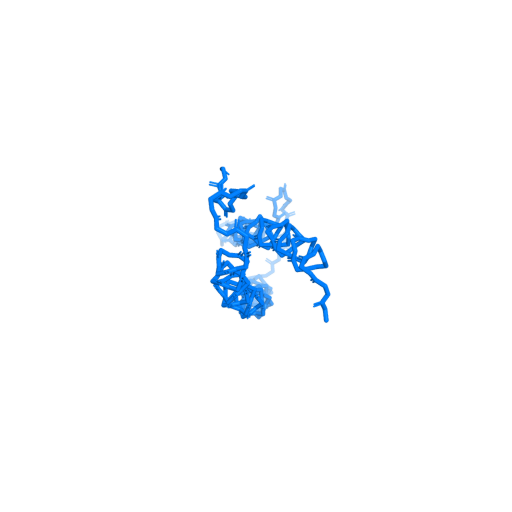1
ATOM 657 C CA . ALA A 1 84 ? 6.335 -5.942 -12.570 1.00 96.62 84 ALA A CA 1
ATOM 658 C C . ALA A 1 84 ? 6.297 -5.152 -13.894 1.00 96.62 84 ALA A C 1
ATOM 660 O O . ALA A 1 84 ? 7.110 -5.379 -14.801 1.00 96.62 84 ALA A O 1
ATOM 661 N N . ARG A 1 85 ? 5.359 -4.202 -14.024 1.00 95.44 85 ARG A N 1
ATOM 662 C CA . ARG A 1 85 ? 5.279 -3.318 -15.191 1.00 95.44 85 ARG A CA 1
ATOM 663 C C . ARG A 1 85 ? 6.469 -2.361 -15.251 1.00 95.44 85 ARG A C 1
ATOM 665 O O . ARG A 1 85 ? 6.993 -2.149 -16.348 1.00 95.44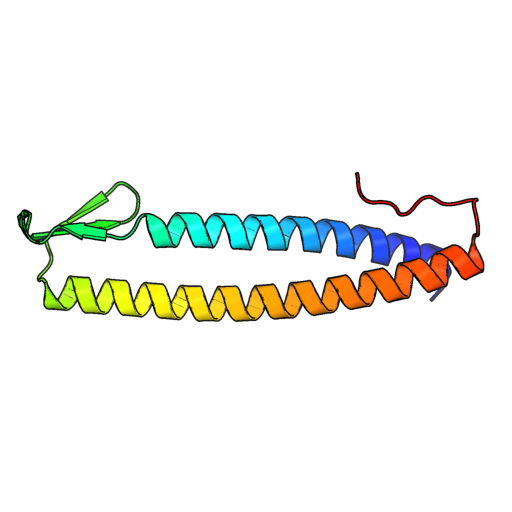 85 ARG A O 1
ATOM 672 N N . GLN A 1 86 ? 6.904 -1.824 -14.114 1.00 94.56 86 GLN A N 1
ATOM 673 C CA . GLN A 1 86 ? 8.063 -0.943 -14.020 1.00 94.56 86 GLN A CA 1
ATOM 674 C C . GLN A 1 86 ? 9.351 -1.644 -14.425 1.00 94.56 86 GLN A C 1
ATOM 676 O O . GLN A 1 86 ? 10.079 -1.125 -15.271 1.00 94.56 86 GLN A O 1
ATOM 681 N N . ASP A 1 87 ? 9.579 -2.863 -13.947 1.00 94.62 87 ASP A N 1
ATOM 682 C CA . ASP A 1 87 ? 10.736 -3.668 -14.339 1.00 94.62 87 ASP A CA 1
ATOM 683 C C . ASP A 1 87 ? 10.776 -3.932 -15.846 1.00 94.62 87 ASP A C 1
ATOM 685 O O . ASP A 1 87 ? 11.827 -3.842 -16.494 1.00 94.62 87 ASP A O 1
ATOM 689 N N . ALA A 1 88 ? 9.618 -4.246 -16.433 1.00 95.06 88 ALA A N 1
ATOM 690 C CA . ALA A 1 88 ? 9.503 -4.450 -17.869 1.00 95.06 88 ALA A CA 1
ATOM 691 C C . ALA A 1 88 ? 9.792 -3.156 -18.648 1.00 95.06 88 ALA A 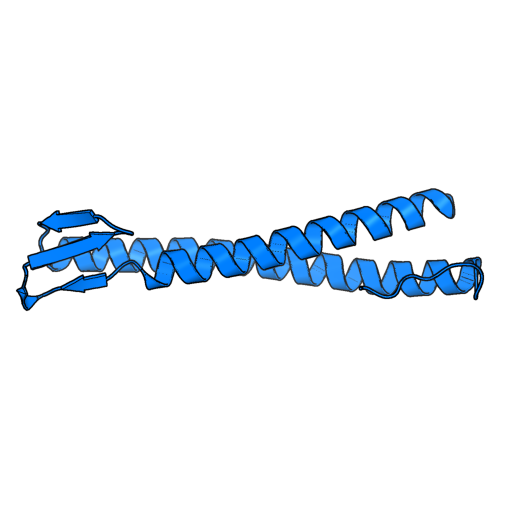C 1
ATOM 693 O O . ALA A 1 88 ? 10.548 -3.179 -19.624 1.00 95.06 88 ALA A O 1
ATOM 694 N N . LEU A 1 89 ? 9.231 -2.021 -18.218 1.00 94.12 89 LEU A N 1
ATOM 695 C CA . LEU A 1 89 ? 9.471 -0.723 -18.850 1.00 94.12 89 LEU A CA 1
ATOM 696 C C . LEU A 1 89 ? 10.933 -0.291 -18.718 1.00 94.12 89 LEU A C 1
ATOM 698 O O . LEU A 1 89 ? 11.507 0.137 -19.719 1.00 94.12 89 LEU A O 1
ATOM 702 N N . LYS A 1 90 ? 11.559 -0.474 -17.549 1.00 93.56 90 LYS A N 1
ATOM 703 C CA . LYS A 1 90 ? 12.971 -0.155 -17.294 1.00 93.56 90 LYS A CA 1
ATOM 704 C C . LYS A 1 90 ? 13.877 -0.855 -18.305 1.00 93.56 90 LYS A C 1
ATOM 706 O O . LYS A 1 90 ? 14.657 -0.199 -18.994 1.00 93.56 90 LYS A O 1
ATOM 711 N N . LYS A 1 91 ? 13.702 -2.170 -18.486 1.00 93.75 91 LYS A N 1
ATOM 712 C CA . LYS A 1 91 ? 14.454 -2.969 -19.474 1.00 93.75 91 LYS A CA 1
ATOM 713 C C . LYS A 1 91 ? 14.262 -2.450 -20.899 1.00 93.75 91 LYS A C 1
ATOM 715 O O . LYS A 1 91 ? 15.237 -2.257 -21.622 1.00 93.75 91 LYS A O 1
ATOM 720 N N . VAL A 1 92 ? 13.015 -2.195 -21.302 1.00 92.81 92 VAL A N 1
ATOM 721 C CA . VAL A 1 92 ? 12.685 -1.708 -22.654 1.00 92.81 92 VAL A CA 1
ATOM 722 C C . VAL A 1 92 ? 13.267 -0.317 -22.915 1.00 92.81 92 VAL A C 1
ATOM 724 O O . VAL A 1 92 ? 13.753 -0.043 -24.013 1.00 92.81 92 VAL A O 1
ATOM 727 N N . LEU A 1 93 ? 13.210 0.569 -21.924 1.00 93.44 93 LEU A N 1
ATOM 728 C CA . LEU A 1 93 ? 13.685 1.941 -22.035 1.00 93.44 93 LEU A CA 1
ATOM 729 C C . LEU A 1 93 ? 15.212 2.002 -22.079 1.00 93.44 93 LEU A C 1
ATOM 731 O O . LEU A 1 93 ? 15.744 2.646 -22.981 1.00 93.44 93 LEU A O 1
ATOM 735 N N . TYR A 1 94 ? 15.918 1.276 -21.208 1.00 94.06 94 TYR A N 1
ATOM 736 C CA . TYR A 1 94 ? 17.381 1.201 -21.265 1.00 94.06 94 TYR A CA 1
ATOM 737 C C . TYR A 1 94 ? 17.887 0.509 -22.532 1.00 94.06 94 TYR A C 1
ATOM 739 O O . TYR A 1 94 ? 18.863 0.969 -23.117 1.00 94.06 94 TYR A O 1
ATOM 747 N N . ALA A 1 95 ? 17.204 -0.527 -23.029 1.00 92.94 95 ALA A N 1
ATOM 748 C CA . ALA A 1 95 ? 17.565 -1.146 -24.307 1.00 92.94 95 ALA A CA 1
ATOM 749 C C . ALA A 1 95 ? 17.441 -0.174 -25.495 1.00 92.94 95 ALA A C 1
ATOM 751 O O . ALA A 1 95 ? 18.167 -0.299 -26.479 1.00 92.94 95 ALA A O 1
ATOM 752 N N . ARG A 1 96 ? 16.520 0.795 -25.418 1.00 91.69 96 ARG A N 1
ATOM 753 C CA . ARG A 1 96 ? 16.269 1.769 -26.488 1.00 91.69 96 ARG A CA 1
ATOM 754 C C . ARG A 1 96 ? 17.118 3.034 -26.376 1.00 91.69 96 ARG A C 1
ATOM 756 O O . ARG A 1 96 ? 17.543 3.561 -27.398 1.00 91.69 96 ARG A O 1
ATOM 763 N N . PHE A 1 97 ? 17.278 3.557 -25.167 1.00 91.06 97 PHE A N 1
ATOM 764 C CA . PHE A 1 97 ? 17.867 4.872 -24.908 1.00 91.06 97 PHE A CA 1
ATOM 765 C C . PHE A 1 97 ? 19.238 4.799 -24.227 1.00 91.06 97 PHE A C 1
ATOM 767 O O . PHE A 1 97 ? 19.926 5.813 -24.139 1.00 91.06 97 PHE A O 1
ATOM 774 N N . GLY A 1 98 ? 19.659 3.616 -23.770 1.00 89.69 98 GLY A N 1
ATOM 775 C CA . GLY A 1 98 ? 20.960 3.407 -23.146 1.00 89.69 98 GLY A CA 1
ATOM 776 C C . GLY A 1 98 ? 21.191 4.338 -21.959 1.00 89.69 98 GLY A C 1
ATOM 777 O O . GLY A 1 98 ? 20.306 4.563 -21.139 1.00 89.69 98 GLY A O 1
ATOM 778 N N . THR A 1 99 ? 22.390 4.907 -21.892 1.00 88.44 99 THR A N 1
ATOM 779 C CA . THR A 1 99 ? 22.820 5.822 -20.826 1.00 88.44 99 THR A CA 1
ATOM 780 C C . THR A 1 99 ? 22.287 7.249 -20.981 1.00 88.44 99 THR A C 1
ATOM 782 O O . THR A 1 99 ? 22.588 8.102 -20.151 1.00 88.44 99 THR A O 1
ATOM 785 N N . SER A 1 100 ? 21.498 7.541 -22.023 1.00 88.62 100 SER A N 1
ATOM 786 C CA . SER A 1 100 ? 20.926 8.876 -22.247 1.00 88.62 100 SER A CA 1
ATOM 787 C C . SER A 1 100 ? 19.737 9.202 -21.336 1.00 88.62 100 SER A C 1
ATOM 789 O O . SER A 1 100 ? 19.244 10.327 -21.366 1.00 88.62 100 SER A O 1
ATOM 791 N N . ILE A 1 101 ? 19.261 8.240 -20.542 1.00 88.62 101 ILE A N 1
ATOM 792 C CA . ILE A 1 101 ? 18.186 8.414 -19.561 1.00 88.62 101 ILE A CA 1
ATOM 793 C C . ILE A 1 101 ? 18.612 7.842 -18.204 1.00 88.62 101 ILE A C 1
ATOM 795 O O . ILE A 1 101 ? 19.454 6.947 -18.137 1.00 88.62 101 ILE A O 1
ATOM 799 N N . ASN A 1 102 ? 17.992 8.327 -17.127 1.00 87.19 102 ASN A N 1
ATOM 800 C CA . ASN A 1 102 ? 18.134 7.765 -15.787 1.00 87.19 102 ASN A CA 1
ATOM 801 C C . ASN A 1 102 ? 16.747 7.462 -15.207 1.00 87.19 102 ASN A C 1
ATOM 803 O O . ASN A 1 102 ? 15.907 8.357 -15.156 1.00 87.19 102 ASN A O 1
ATOM 807 N N . LEU A 1 103 ? 16.519 6.209 -14.810 1.00 85.56 103 LEU A N 1
ATOM 808 C CA . LEU A 1 103 ? 15.237 5.687 -14.325 1.00 85.56 103 LEU A CA 1
ATOM 809 C C . LEU A 1 103 ? 15.335 5.127 -12.896 1.00 85.56 103 LEU A C 1
ATOM 811 O O . LEU A 1 103 ? 14.476 4.350 -12.488 1.00 85.56 103 LEU A O 1
ATOM 815 N N . GLU A 1 104 ? 16.401 5.447 -12.162 1.00 79.75 104 GLU A N 1
ATOM 816 C CA . GLU A 1 104 ? 16.513 5.068 -10.752 1.00 79.75 104 GLU A CA 1
ATOM 817 C C . GLU A 1 104 ? 15.602 5.947 -9.883 1.00 79.75 104 GLU A C 1
ATOM 819 O O . GLU A 1 104 ? 15.576 7.172 -10.052 1.00 79.75 104 GLU A O 1
ATOM 824 N N . ASP A 1 105 ? 14.866 5.315 -8.966 1.00 63.12 105 ASP A N 1
ATOM 825 C CA . ASP A 1 105 ? 14.039 6.006 -7.974 1.00 63.12 105 ASP A CA 1
ATOM 826 C C . ASP A 1 105 ? 14.933 6.792 -7.001 1.00 63.12 105 ASP A C 1
ATOM 828 O O . ASP A 1 105 ? 15.987 6.308 -6.577 1.00 63.12 105 ASP A O 1
ATOM 832 N N . LYS A 1 106 ? 14.529 8.027 -6.685 1.00 46.16 106 LYS A N 1
ATOM 833 C CA . LYS A 1 106 ? 15.162 8.881 -5.669 1.00 46.16 106 LYS A CA 1
ATOM 834 C C . LYS A 1 106 ? 14.499 8.702 -4.315 1.00 46.16 106 LYS A C 1
ATOM 836 O O . LYS A 1 106 ? 13.253 8.613 -4.300 1.00 46.16 106 LYS A O 1
#

Secondary structure (DSSP, 8-state):
--HHHHHHHHHHHHHHHHHHHHHHHHHHHHHHT-EEEGGGTEEEETTEEEE--HHHHHHHHHHHHHHHHHHHHHHHHHHHHHHHHHHHHHHHHHHHHGGG------

Radius of gyration: 21.24 Å; chains: 1; bounding box: 44×18×61 Å

InterPro domains:
  IPR002777 Prefoldin beta-like [PF01920] (45-99)
  IPR016661 Prefoldin, subunit 4 [PTHR21100] (44-105)

pLDDT: mean 89.59, std 7.73, range [46.16, 96.88]

Sequence (106 aa):
MAGWDRINEFGRNNSRLADLRDELKALKVQTQNNVYGPELGSLFIGESFVEVSEEDAQEYLEAQTDKANAVVSKLNAEESKLEARQDALKKVLYARFGTSINLEDK